Protein AF-A0AAD6UAL9-F1 (afdb_monomer_lite)

Sequence (108 aa):
RQPILRCTVSTRPAYRLAMDRYFRILRAREEIKRLNVEIPRVVTWIRDENRLLRRAERVLRQTEGKSHEEIEVDLGMAVQLALYRDRRGRFDDAHMRRFWVLAKSPGF

Structure (mmCIF, N/CA/C/O backbone):
data_AF-A0AAD6UAL9-F1
#
_entry.id   AF-A0AAD6UAL9-F1
#
loop_
_atom_site.group_PDB
_atom_site.id
_atom_site.type_symbol
_atom_site.label_atom_id
_atom_site.label_alt_id
_atom_site.label_comp_id
_atom_site.label_asym_id
_atom_site.label_entity_id
_atom_site.label_seq_id
_atom_site.pdbx_PDB_ins_code
_atom_site.Cartn_x
_atom_site.Cartn_y
_atom_site.Cartn_z
_atom_site.occupancy
_atom_site.B_iso_or_equiv
_atom_site.auth_seq_id
_atom_site.auth_comp_id
_atom_site.auth_asym_id
_atom_site.auth_atom_id
_atom_site.pdbx_PDB_model_num
ATOM 1 N N . ARG A 1 1 ? 27.607 33.737 -51.102 1.00 40.12 1 ARG A N 1
ATOM 2 C CA . ARG A 1 1 ? 26.402 33.043 -50.579 1.00 40.12 1 ARG A CA 1
ATOM 3 C C . ARG A 1 1 ? 26.758 31.575 -50.355 1.00 40.12 1 ARG A C 1
ATOM 5 O O . ARG A 1 1 ? 26.847 30.854 -51.334 1.00 40.12 1 ARG A O 1
ATOM 12 N N . GLN A 1 2 ? 27.005 31.140 -49.119 1.00 39.94 2 GLN A N 1
ATOM 13 C CA . GLN A 1 2 ? 27.050 29.709 -48.789 1.00 39.94 2 GLN A CA 1
ATOM 14 C C . GLN A 1 2 ? 25.754 29.362 -48.048 1.00 39.94 2 GLN A C 1
ATOM 16 O O . GLN A 1 2 ? 25.422 30.074 -47.096 1.00 39.94 2 GLN A O 1
ATOM 21 N N . PRO A 1 3 ? 24.977 28.352 -48.475 1.00 51.53 3 PRO A N 1
ATOM 22 C CA . PRO A 1 3 ? 23.788 27.968 -47.740 1.00 51.53 3 PRO A CA 1
ATOM 23 C C . PRO A 1 3 ? 24.217 27.214 -46.483 1.00 51.53 3 PRO A C 1
ATOM 25 O O . PRO A 1 3 ? 24.885 26.183 -46.537 1.00 51.53 3 PRO A O 1
ATOM 28 N N . ILE A 1 4 ? 23.819 27.755 -45.337 1.00 52.81 4 ILE A N 1
ATOM 29 C CA . ILE A 1 4 ? 23.968 27.135 -44.028 1.00 52.81 4 ILE A CA 1
ATOM 30 C C . ILE A 1 4 ? 23.014 25.934 -43.998 1.00 52.81 4 ILE A C 1
ATOM 32 O O . ILE A 1 4 ? 21.876 26.040 -43.550 1.00 52.81 4 ILE A O 1
ATOM 36 N N . LEU A 1 5 ? 23.450 24.772 -44.485 1.00 53.31 5 LEU A N 1
ATOM 37 C CA . LEU A 1 5 ? 22.736 23.511 -44.279 1.00 53.31 5 LEU A CA 1
ATOM 38 C C . LEU A 1 5 ? 22.997 23.012 -42.853 1.00 53.31 5 LEU A C 1
ATOM 40 O O . LEU A 1 5 ? 23.604 21.971 -42.626 1.00 53.31 5 LEU A O 1
ATOM 44 N N . ARG A 1 6 ? 22.481 23.744 -41.861 1.00 52.94 6 ARG A N 1
ATOM 45 C CA . ARG A 1 6 ? 22.197 23.172 -40.541 1.00 52.94 6 ARG A CA 1
ATOM 46 C C . ARG A 1 6 ? 20.846 22.472 -40.610 1.00 52.94 6 ARG A C 1
ATOM 48 O O . ARG A 1 6 ? 19.861 22.899 -40.020 1.00 52.94 6 ARG A O 1
ATOM 55 N N . CYS A 1 7 ? 20.814 21.359 -41.334 1.00 52.88 7 CYS A N 1
ATOM 56 C CA . CYS A 1 7 ? 19.823 20.325 -41.082 1.00 52.88 7 CYS A CA 1
ATOM 57 C C . CYS A 1 7 ? 20.203 19.734 -39.719 1.00 52.88 7 CYS A C 1
ATOM 59 O O . CYS A 1 7 ? 21.068 18.865 -39.622 1.00 52.88 7 CYS A O 1
ATOM 61 N N . THR A 1 8 ? 19.652 20.298 -38.639 1.00 55.97 8 THR A N 1
ATOM 62 C CA . THR A 1 8 ? 19.805 19.707 -37.309 1.00 55.97 8 THR A CA 1
ATOM 63 C C . THR A 1 8 ? 19.305 18.271 -37.413 1.00 55.97 8 THR A C 1
ATOM 65 O O . THR A 1 8 ? 18.281 18.014 -38.051 1.00 55.97 8 THR A O 1
ATOM 68 N N . VAL A 1 9 ? 20.040 17.325 -36.829 1.00 57.16 9 VAL A N 1
ATOM 69 C CA . VAL A 1 9 ? 19.784 15.869 -36.895 1.00 57.16 9 VAL A CA 1
ATOM 70 C C . VAL A 1 9 ? 18.321 15.514 -36.552 1.00 57.16 9 VAL A C 1
ATOM 72 O O . VAL A 1 9 ? 17.787 14.505 -37.000 1.00 57.16 9 VAL A O 1
ATOM 75 N N . SER A 1 10 ? 17.640 16.416 -35.839 1.00 56.75 10 SER A N 1
ATOM 76 C CA . SER A 1 10 ? 16.213 16.402 -35.520 1.00 56.75 10 SER A CA 1
ATOM 77 C C . SER A 1 10 ? 15.264 16.521 -36.726 1.00 56.75 10 SER A C 1
ATOM 79 O O . SER A 1 10 ? 14.130 16.083 -36.639 1.00 56.75 10 SER A O 1
ATOM 81 N N . THR A 1 11 ? 15.644 17.064 -37.883 1.00 67.81 11 THR A N 1
ATOM 82 C CA . THR A 1 11 ? 14.664 17.330 -38.963 1.00 67.81 11 THR A CA 1
ATOM 83 C C . THR A 1 11 ? 14.287 16.102 -39.799 1.00 67.81 11 THR A C 1
ATOM 85 O O . THR A 1 11 ? 13.166 16.057 -40.307 1.00 67.81 11 THR A O 1
ATOM 88 N N . ARG A 1 12 ? 15.130 15.061 -39.868 1.00 81.31 12 ARG A N 1
ATOM 89 C CA . ARG A 1 12 ? 14.841 13.835 -40.633 1.00 81.31 12 ARG A CA 1
ATOM 90 C C . ARG A 1 12 ? 14.026 12.820 -39.806 1.00 81.31 12 ARG A C 1
ATOM 92 O O . ARG A 1 12 ? 14.458 12.446 -38.715 1.00 81.31 12 ARG A O 1
ATOM 99 N N . PRO A 1 13 ? 12.896 12.302 -40.323 1.00 83.12 13 PRO A N 1
ATOM 100 C CA . PRO A 1 13 ? 11.976 11.455 -39.556 1.00 83.12 13 PRO A CA 1
ATOM 101 C C . PRO A 1 13 ? 12.604 10.132 -39.092 1.00 83.12 13 PRO A C 1
ATOM 103 O O . PRO A 1 13 ? 12.382 9.713 -37.959 1.00 83.12 13 PRO A O 1
ATOM 106 N N . ALA A 1 14 ? 13.458 9.515 -39.915 1.00 84.56 14 ALA A N 1
ATOM 107 C CA . ALA A 1 14 ? 14.166 8.286 -39.550 1.00 84.56 14 ALA A CA 1
ATOM 108 C C . ALA A 1 14 ? 15.105 8.475 -38.342 1.00 84.56 14 ALA A C 1
ATOM 110 O O . ALA A 1 14 ? 15.186 7.607 -37.474 1.00 84.56 14 ALA A O 1
ATOM 111 N N . TYR A 1 15 ? 15.772 9.629 -38.250 1.00 83.25 15 TYR A N 1
ATOM 112 C CA . TYR A 1 15 ? 16.674 9.938 -37.139 1.00 83.25 15 TYR A CA 1
ATOM 113 C C . TYR A 1 15 ? 15.903 10.266 -35.857 1.00 83.25 15 TYR A C 1
ATOM 115 O O . TYR A 1 15 ? 16.321 9.825 -34.790 1.00 83.25 15 TYR A O 1
ATOM 123 N N . ARG A 1 16 ? 14.749 10.952 -35.946 1.00 84.69 16 ARG A N 1
ATOM 124 C CA . ARG A 1 16 ? 13.851 11.133 -34.787 1.00 84.69 16 ARG A CA 1
ATOM 125 C C . ARG A 1 16 ? 13.392 9.791 -34.234 1.00 84.69 16 ARG A C 1
ATOM 127 O O . ARG A 1 16 ? 13.560 9.543 -33.051 1.00 84.69 16 ARG A O 1
ATOM 134 N N . LEU A 1 17 ? 12.919 8.893 -35.100 1.00 88.75 17 LEU A N 1
ATOM 135 C CA . LEU A 1 17 ? 12.466 7.567 -34.682 1.00 88.75 17 LEU A CA 1
ATOM 136 C C . LEU A 1 17 ? 13.587 6.756 -34.011 1.00 88.75 17 LEU A C 1
ATOM 138 O O . LEU A 1 17 ? 13.345 6.066 -33.021 1.00 88.75 17 LEU A O 1
ATOM 142 N N . ALA A 1 18 ? 14.814 6.838 -34.533 1.00 89.12 18 ALA A N 1
ATOM 143 C CA . ALA A 1 18 ? 15.975 6.192 -33.928 1.00 89.12 18 ALA A CA 1
ATOM 144 C C . ALA A 1 18 ? 16.323 6.796 -32.555 1.00 89.12 18 ALA A C 1
ATOM 146 O O . ALA A 1 18 ? 16.541 6.046 -31.603 1.00 89.12 18 ALA A O 1
ATOM 147 N N . MET A 1 19 ? 16.315 8.129 -32.429 1.00 91.19 19 MET A N 1
ATOM 148 C CA . MET A 1 19 ? 16.534 8.808 -31.147 1.00 91.19 19 MET A CA 1
ATOM 149 C C . MET A 1 19 ? 15.440 8.475 -30.131 1.00 91.19 19 MET A C 1
ATOM 151 O O . MET A 1 19 ? 15.757 8.128 -28.998 1.00 91.19 19 MET A O 1
ATOM 155 N N . ASP A 1 20 ? 14.170 8.487 -30.530 1.00 91.44 20 ASP A N 1
ATOM 156 C CA . ASP A 1 20 ? 13.050 8.145 -29.653 1.00 91.44 20 ASP A CA 1
ATOM 157 C C . ASP A 1 20 ? 13.180 6.717 -29.122 1.00 91.44 20 ASP A C 1
ATOM 159 O O . ASP A 1 20 ? 12.990 6.469 -27.931 1.00 91.44 20 ASP A O 1
ATOM 163 N N . ARG A 1 21 ? 13.552 5.761 -29.984 1.00 93.00 21 ARG A N 1
ATOM 164 C CA . ARG A 1 21 ? 13.826 4.378 -29.567 1.00 93.00 21 ARG A CA 1
ATOM 165 C C . ARG A 1 21 ? 14.985 4.310 -28.577 1.00 93.00 21 ARG A C 1
ATOM 167 O O . ARG A 1 21 ? 14.858 3.647 -27.551 1.00 93.00 21 ARG A O 1
ATOM 174 N N . TYR A 1 22 ? 16.082 5.010 -28.857 1.00 93.12 22 TYR A N 1
ATOM 175 C CA . TYR A 1 22 ? 17.244 5.062 -27.973 1.00 93.12 22 TYR A CA 1
ATOM 176 C C . TYR A 1 22 ? 16.880 5.614 -26.586 1.00 93.12 22 TYR A C 1
ATOM 178 O O . TYR A 1 22 ? 17.133 4.959 -25.573 1.00 93.12 22 TYR A O 1
ATOM 186 N N . PHE A 1 23 ? 16.198 6.760 -26.525 1.00 92.50 23 PHE A N 1
ATOM 187 C CA . PHE A 1 23 ? 15.780 7.362 -25.260 1.00 92.50 23 PHE A CA 1
ATOM 188 C C . PHE A 1 23 ? 14.732 6.529 -24.523 1.00 92.50 23 PHE A C 1
ATOM 190 O O . PHE A 1 23 ? 14.773 6.466 -23.297 1.00 92.50 23 PHE A O 1
ATOM 197 N N . ARG A 1 24 ? 13.837 5.828 -25.230 1.00 94.75 24 ARG A N 1
ATOM 198 C CA . ARG A 1 24 ? 12.909 4.870 -24.605 1.00 94.75 24 ARG A CA 1
ATOM 199 C C . ARG A 1 24 ? 13.650 3.737 -23.903 1.00 94.75 24 ARG A C 1
ATOM 201 O O . ARG A 1 24 ? 13.285 3.395 -22.784 1.00 94.75 24 ARG A O 1
ATOM 208 N N . ILE A 1 25 ? 14.698 3.184 -24.516 1.00 93.88 25 ILE A N 1
ATOM 209 C CA . ILE A 1 25 ? 15.516 2.129 -23.897 1.00 93.88 25 ILE A CA 1
ATOM 210 C C . ILE A 1 25 ? 16.261 2.667 -22.671 1.00 93.88 25 ILE A C 1
ATOM 212 O O . ILE A 1 25 ? 16.280 2.007 -21.632 1.00 93.88 25 ILE A O 1
ATOM 216 N N . LEU A 1 26 ? 16.849 3.865 -22.767 1.00 95.50 26 LEU A N 1
ATOM 217 C CA . LEU A 1 26 ? 17.508 4.506 -21.625 1.00 95.50 26 LEU A CA 1
ATOM 218 C C . LEU A 1 26 ? 16.532 4.720 -20.464 1.00 95.50 26 LEU A C 1
ATOM 220 O O . LEU A 1 26 ? 16.799 4.277 -19.348 1.00 95.50 26 LEU A O 1
ATOM 224 N N . ARG A 1 27 ? 15.363 5.301 -20.747 1.00 95.56 27 ARG A N 1
ATOM 225 C CA . ARG A 1 27 ? 14.317 5.546 -19.748 1.00 95.56 27 ARG A CA 1
ATOM 226 C C . ARG A 1 27 ? 13.784 4.258 -19.141 1.00 95.56 27 ARG A C 1
ATOM 228 O O . ARG A 1 27 ? 13.566 4.217 -17.940 1.00 95.56 27 ARG A O 1
ATOM 235 N N . ALA A 1 28 ? 13.623 3.195 -19.928 1.00 92.56 28 ALA A N 1
ATOM 236 C CA . ALA A 1 28 ? 13.207 1.897 -19.402 1.00 92.56 28 ALA A CA 1
ATOM 237 C C . ALA A 1 28 ? 14.211 1.351 -18.373 1.00 92.56 28 ALA A C 1
ATOM 239 O O . ALA A 1 28 ? 13.809 0.848 -17.328 1.00 92.56 28 ALA A O 1
ATOM 240 N N . ARG A 1 29 ? 15.520 1.494 -18.623 1.00 93.25 29 ARG A N 1
ATOM 241 C CA . ARG A 1 29 ? 16.568 1.063 -17.679 1.00 93.25 29 ARG A CA 1
ATOM 242 C C . ARG A 1 29 ? 16.572 1.885 -16.391 1.00 93.25 29 ARG A C 1
ATOM 244 O O . ARG A 1 29 ? 16.787 1.326 -15.318 1.00 93.25 29 ARG A O 1
ATOM 251 N N . GLU A 1 30 ? 16.364 3.194 -16.492 1.00 95.31 30 GLU A N 1
ATOM 252 C CA . GLU A 1 30 ? 16.228 4.080 -15.328 1.00 95.31 30 GLU A CA 1
ATOM 253 C C . GLU A 1 30 ? 14.984 3.732 -14.508 1.00 95.31 30 GLU A C 1
ATOM 255 O O . GLU A 1 30 ? 15.063 3.599 -13.287 1.00 95.31 30 GLU A O 1
ATOM 260 N N . GLU A 1 31 ? 13.855 3.520 -15.183 1.00 94.19 31 GLU A N 1
ATOM 261 C CA . GLU A 1 31 ? 12.590 3.222 -14.524 1.00 94.19 31 GLU A CA 1
ATOM 262 C C . GLU A 1 31 ? 12.628 1.862 -13.820 1.00 94.19 31 GLU A C 1
ATOM 264 O O . GLU A 1 31 ? 12.140 1.765 -12.702 1.00 94.19 31 GLU A O 1
ATOM 269 N N . ILE A 1 32 ? 13.292 0.842 -14.381 1.00 92.19 32 ILE A N 1
ATOM 270 C CA . ILE A 1 32 ? 13.524 -0.436 -13.680 1.00 92.19 32 ILE A CA 1
ATOM 271 C C . ILE A 1 32 ? 14.262 -0.203 -12.354 1.00 92.19 32 ILE A C 1
ATOM 273 O O . ILE A 1 32 ? 13.813 -0.657 -11.303 1.00 92.19 32 ILE A O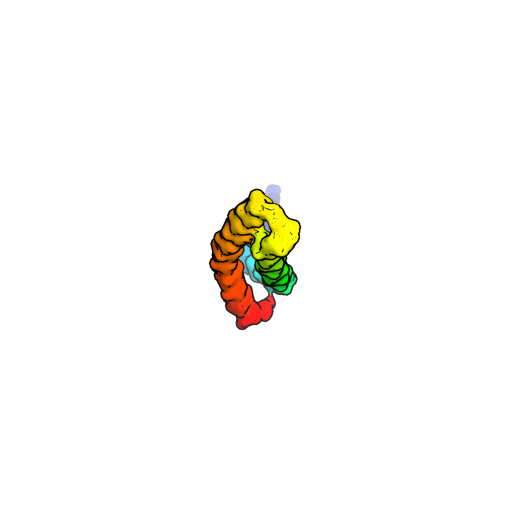 1
ATOM 277 N N . LYS A 1 33 ? 15.365 0.559 -12.371 1.00 93.31 33 LYS A N 1
ATOM 278 C CA . LYS A 1 33 ? 16.131 0.861 -11.148 1.00 93.31 33 LYS A CA 1
ATOM 279 C C . LYS A 1 33 ? 15.279 1.586 -10.108 1.00 93.31 33 LYS A C 1
ATOM 281 O O . LYS A 1 33 ? 15.361 1.271 -8.925 1.00 93.31 33 LYS A O 1
ATOM 286 N N . ARG A 1 34 ? 14.466 2.549 -10.547 1.00 95.31 34 ARG A N 1
ATOM 287 C CA . ARG A 1 34 ? 13.555 3.294 -9.674 1.00 95.31 34 ARG A CA 1
ATOM 288 C C . ARG A 1 34 ? 12.475 2.385 -9.090 1.00 95.31 34 ARG A C 1
ATOM 290 O O . ARG A 1 34 ? 12.248 2.404 -7.883 1.00 95.31 34 ARG A O 1
ATOM 297 N N . LEU A 1 35 ? 11.830 1.576 -9.924 1.00 93.12 35 LEU A N 1
ATOM 298 C CA . LEU A 1 35 ? 10.758 0.682 -9.500 1.00 93.12 35 LEU A CA 1
ATOM 299 C C . LEU A 1 35 ? 11.256 -0.401 -8.535 1.00 93.12 35 LEU A C 1
ATOM 301 O O . LEU A 1 35 ? 10.521 -0.748 -7.617 1.00 93.12 35 LEU A O 1
ATOM 305 N N . ASN A 1 36 ? 12.510 -0.849 -8.644 1.00 92.38 36 ASN A N 1
ATOM 306 C CA . ASN A 1 36 ? 13.115 -1.762 -7.664 1.00 92.38 36 ASN A CA 1
ATOM 307 C C . ASN A 1 36 ? 13.203 -1.166 -6.248 1.00 92.38 36 ASN A C 1
ATOM 309 O O . ASN A 1 36 ? 13.268 -1.912 -5.275 1.00 92.38 36 ASN A O 1
ATOM 313 N N . VAL A 1 37 ? 13.162 0.162 -6.108 1.00 94.00 37 VAL A N 1
ATOM 314 C CA . VAL A 1 37 ? 13.085 0.847 -4.808 1.00 94.00 37 VAL A CA 1
ATOM 315 C C . VAL A 1 37 ? 11.636 1.136 -4.418 1.00 94.00 37 VAL A C 1
ATOM 317 O O . VAL A 1 37 ? 11.243 0.932 -3.269 1.00 94.00 37 VAL A O 1
ATOM 320 N N . GLU A 1 38 ? 10.825 1.601 -5.367 1.00 95.06 38 GLU A N 1
ATOM 321 C CA . GLU A 1 38 ? 9.449 2.023 -5.097 1.00 95.06 38 GLU A CA 1
ATOM 322 C C . GLU A 1 38 ? 8.498 0.849 -4.833 1.00 95.06 38 GLU A C 1
ATOM 324 O O . GLU A 1 38 ? 7.657 0.939 -3.941 1.00 95.06 38 GLU A O 1
ATOM 329 N N . ILE A 1 39 ? 8.643 -0.281 -5.532 1.00 93.56 39 ILE A N 1
ATOM 330 C CA . ILE A 1 39 ? 7.783 -1.456 -5.322 1.00 93.56 39 ILE A CA 1
ATOM 331 C C . ILE A 1 39 ? 7.890 -1.962 -3.871 1.00 93.56 39 ILE A C 1
ATOM 333 O O . ILE A 1 39 ? 6.848 -2.069 -3.218 1.00 93.56 39 ILE A O 1
ATOM 337 N N . PRO A 1 40 ? 9.090 -2.208 -3.301 1.00 94.25 40 PRO A N 1
ATOM 338 C CA . PRO A 1 40 ? 9.212 -2.568 -1.890 1.00 94.25 40 PRO A CA 1
ATOM 339 C C . PRO A 1 40 ? 8.615 -1.529 -0.937 1.00 94.25 40 PRO A C 1
ATOM 341 O O . PRO A 1 40 ? 7.976 -1.909 0.041 1.00 94.25 40 PRO A O 1
ATOM 344 N N . ARG A 1 41 ? 8.777 -0.227 -1.218 1.00 95.94 41 ARG A N 1
ATOM 345 C CA . ARG A 1 41 ? 8.186 0.844 -0.395 1.00 95.94 41 ARG A CA 1
ATOM 346 C C . ARG A 1 41 ? 6.667 0.758 -0.369 1.00 95.94 41 ARG A C 1
ATOM 348 O O . ARG A 1 41 ? 6.079 0.772 0.710 1.00 95.94 41 ARG A O 1
ATOM 355 N N . VAL A 1 42 ? 6.041 0.616 -1.536 1.00 95.25 42 VAL A N 1
ATOM 356 C CA . VAL A 1 42 ? 4.583 0.482 -1.641 1.00 95.25 42 VAL A CA 1
ATOM 357 C C . VAL A 1 42 ? 4.107 -0.800 -0.958 1.00 95.25 42 VAL A C 1
ATOM 359 O O . VAL A 1 42 ? 3.125 -0.764 -0.223 1.00 95.25 42 VAL A O 1
ATOM 362 N N . VAL A 1 43 ? 4.814 -1.921 -1.129 1.00 95.50 43 VAL A N 1
ATOM 363 C CA . VAL A 1 43 ? 4.484 -3.188 -0.453 1.00 95.50 43 VAL A CA 1
ATOM 364 C C . VAL A 1 43 ? 4.539 -3.041 1.069 1.00 95.50 43 VAL A C 1
ATOM 366 O O . VAL A 1 43 ? 3.627 -3.498 1.761 1.00 95.50 43 VAL A O 1
ATOM 369 N N . THR A 1 44 ? 5.581 -2.400 1.600 1.00 96.81 44 THR A N 1
ATOM 370 C CA . THR A 1 44 ? 5.711 -2.125 3.037 1.00 96.81 44 THR A CA 1
ATOM 371 C C . THR A 1 44 ? 4.572 -1.238 3.521 1.00 96.81 44 THR A C 1
ATOM 373 O O . THR A 1 44 ? 3.880 -1.606 4.466 1.00 96.81 44 THR A O 1
ATOM 376 N N . TRP A 1 45 ? 4.288 -0.146 2.811 1.00 96.31 45 TRP A N 1
ATOM 377 C CA . TRP A 1 45 ? 3.183 0.748 3.150 1.00 96.31 45 TRP A CA 1
ATOM 378 C C . T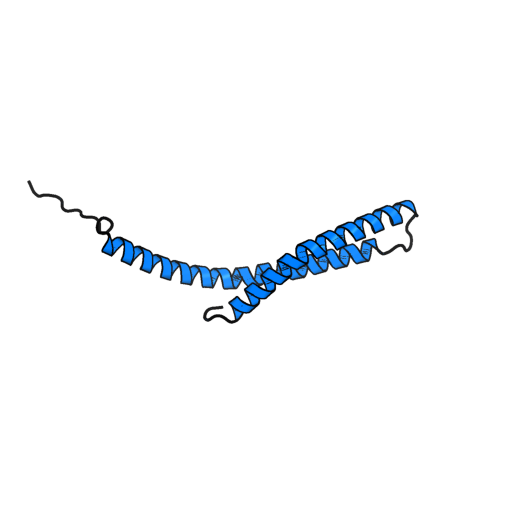RP A 1 45 ? 1.822 0.034 3.162 1.00 96.31 45 TRP A C 1
ATOM 380 O O . TRP A 1 45 ? 1.045 0.205 4.098 1.00 96.31 45 TRP A O 1
ATOM 390 N N . ILE A 1 46 ? 1.534 -0.824 2.175 1.00 96.25 46 ILE A N 1
ATOM 391 C CA . ILE A 1 46 ? 0.299 -1.627 2.140 1.00 96.25 46 ILE A CA 1
ATOM 392 C C . ILE A 1 46 ? 0.188 -2.511 3.391 1.00 96.25 46 ILE A C 1
ATOM 394 O O . ILE A 1 46 ? -0.877 -2.576 4.012 1.00 96.25 46 ILE A O 1
ATOM 398 N N . ARG A 1 47 ? 1.279 -3.195 3.764 1.00 95.62 47 ARG A N 1
ATOM 399 C CA . ARG A 1 47 ? 1.319 -4.091 4.930 1.00 95.62 47 ARG A CA 1
ATOM 400 C C . ARG A 1 47 ? 1.130 -3.331 6.237 1.00 95.62 47 ARG A C 1
ATOM 402 O O . ARG A 1 47 ? 0.333 -3.767 7.071 1.00 95.62 47 ARG A O 1
ATOM 409 N N . ASP A 1 48 ? 1.831 -2.216 6.397 1.00 97.38 48 ASP A N 1
ATOM 410 C CA . ASP A 1 48 ? 1.782 -1.397 7.606 1.00 97.38 48 ASP A CA 1
ATOM 411 C C . ASP A 1 48 ? 0.404 -0.767 7.791 1.00 97.38 48 ASP A C 1
ATOM 413 O O . ASP A 1 48 ? -0.170 -0.873 8.876 1.00 97.38 48 ASP A O 1
ATOM 417 N N . GLU A 1 49 ? -0.187 -0.227 6.725 1.00 96.19 49 GLU A N 1
ATOM 418 C CA . GLU A 1 49 ? -1.532 0.346 6.775 1.00 96.19 49 GLU A CA 1
ATOM 419 C C . GLU A 1 49 ? -2.581 -0.718 7.130 1.00 96.19 49 GLU A C 1
ATOM 421 O O . GLU A 1 49 ? -3.409 -0.524 8.018 1.00 96.19 49 GLU A O 1
ATOM 426 N N . ASN A 1 50 ? -2.527 -1.901 6.506 1.00 95.25 50 ASN A N 1
ATOM 427 C CA . ASN A 1 50 ? -3.457 -2.987 6.829 1.00 95.25 50 ASN A CA 1
ATOM 428 C C . ASN A 1 50 ? -3.303 -3.445 8.293 1.00 95.25 50 ASN A C 1
ATOM 430 O O . ASN A 1 50 ? -4.292 -3.732 8.975 1.00 95.25 50 ASN A O 1
ATOM 434 N N . ARG A 1 51 ? -2.068 -3.481 8.814 1.00 96.12 51 ARG A N 1
ATOM 435 C CA . ARG A 1 51 ? -1.798 -3.780 10.227 1.00 96.12 51 ARG A CA 1
ATOM 436 C C . ARG A 1 51 ? -2.356 -2.696 11.150 1.00 96.12 51 ARG A C 1
ATOM 438 O O . ARG A 1 51 ? -2.945 -3.043 12.175 1.00 96.12 51 ARG A O 1
ATOM 445 N N . LEU A 1 52 ? -2.191 -1.423 10.793 1.00 96.94 52 LEU A N 1
ATOM 446 C CA . LEU A 1 52 ? -2.718 -0.281 11.536 1.00 96.94 52 LEU A CA 1
ATOM 447 C C . LEU A 1 52 ? -4.245 -0.345 11.622 1.00 96.94 52 LEU A C 1
ATOM 449 O O . LEU A 1 52 ? -4.789 -0.336 12.724 1.00 96.94 52 LEU A O 1
ATOM 453 N N . LEU A 1 53 ? -4.925 -0.522 10.487 1.00 95.88 53 LEU A N 1
ATOM 454 C CA . LEU A 1 53 ? -6.386 -0.616 10.418 1.00 95.88 53 LEU A CA 1
ATOM 455 C C . LEU A 1 53 ? -6.925 -1.798 11.233 1.00 95.88 53 LEU A C 1
ATOM 457 O O . LEU A 1 53 ? -7.877 -1.646 11.994 1.00 95.88 53 LEU A O 1
ATOM 461 N N . ARG A 1 54 ? -6.288 -2.974 11.142 1.00 95.75 54 ARG A N 1
ATOM 462 C CA . ARG A 1 54 ? -6.658 -4.149 11.957 1.00 95.75 54 ARG A CA 1
ATOM 463 C C . ARG A 1 54 ? -6.464 -3.910 13.450 1.00 95.75 54 ARG A C 1
ATOM 465 O O . ARG A 1 54 ? -7.252 -4.402 14.255 1.00 95.75 54 ARG A O 1
ATOM 472 N N . ARG A 1 55 ? -5.399 -3.201 13.830 1.00 97.06 55 ARG A N 1
ATOM 473 C CA . ARG A 1 55 ? -5.146 -2.844 15.228 1.00 97.06 55 ARG A CA 1
ATOM 474 C C . ARG A 1 55 ? -6.204 -1.865 15.730 1.00 97.06 55 ARG A C 1
ATOM 476 O O . ARG A 1 55 ? -6.745 -2.106 16.802 1.00 97.06 55 ARG A O 1
ATOM 483 N N . ALA A 1 56 ? -6.505 -0.820 14.963 1.00 95.94 56 ALA A N 1
ATOM 484 C CA . ALA A 1 56 ? -7.524 0.166 15.304 1.00 95.94 56 ALA A CA 1
ATOM 485 C C . ALA A 1 56 ? -8.902 -0.490 15.468 1.00 95.94 56 ALA A C 1
ATOM 487 O O . ALA A 1 56 ? -9.538 -0.312 16.501 1.00 95.94 56 ALA A O 1
ATOM 488 N N . GLU A 1 57 ? -9.307 -1.350 14.526 1.00 95.75 57 GLU A N 1
ATOM 489 C CA . GLU A 1 57 ? -10.560 -2.109 14.633 1.00 95.75 57 GLU A CA 1
ATOM 490 C C . GLU A 1 57 ? -10.611 -2.947 15.921 1.00 95.75 57 GLU A C 1
ATOM 492 O O . GLU A 1 57 ? -11.625 -2.966 16.613 1.00 95.75 57 GLU A O 1
ATOM 497 N N . ARG A 1 58 ? -9.511 -3.624 16.279 1.00 95.06 58 ARG A N 1
ATOM 498 C CA . ARG A 1 58 ? -9.452 -4.435 17.503 1.00 95.06 58 ARG A CA 1
ATOM 499 C C . ARG A 1 58 ? -9.612 -3.592 18.765 1.00 95.06 58 ARG A C 1
ATOM 501 O O . ARG A 1 58 ? -10.307 -4.030 19.670 1.00 95.06 58 ARG A O 1
ATOM 508 N N . VAL A 1 59 ? -8.969 -2.427 18.823 1.00 95.31 59 VAL A N 1
ATOM 509 C CA . VAL A 1 59 ? -9.051 -1.512 19.973 1.00 95.31 59 VAL A CA 1
ATOM 510 C C . VAL A 1 59 ? -10.467 -0.959 20.126 1.00 95.31 59 VAL A C 1
ATOM 512 O O . VAL A 1 59 ? -10.996 -0.938 21.230 1.00 95.31 59 VAL A O 1
ATOM 515 N N . LEU A 1 60 ? -11.117 -0.579 19.025 1.00 95.12 60 LEU A N 1
ATOM 516 C CA . LEU A 1 60 ? -12.495 -0.081 19.067 1.00 95.12 60 LEU A CA 1
ATOM 517 C C . LEU A 1 60 ? -13.493 -1.163 19.497 1.00 95.12 60 LEU A C 1
ATOM 519 O O . LEU A 1 60 ? -14.445 -0.885 20.211 1.00 95.12 60 LEU A O 1
ATOM 523 N N . ARG A 1 61 ? -13.249 -2.428 19.140 1.00 93.56 61 ARG A N 1
ATOM 524 C CA . ARG A 1 61 ? -14.082 -3.552 19.599 1.00 93.56 61 ARG A CA 1
ATOM 525 C C . ARG A 1 61 ? -13.900 -3.901 21.081 1.00 93.56 61 ARG A C 1
ATOM 527 O O . ARG A 1 61 ? -14.644 -4.740 21.579 1.00 93.56 61 ARG A O 1
ATOM 534 N N . GLN A 1 62 ? -12.924 -3.319 21.781 1.00 93.81 62 GLN A N 1
ATOM 535 C CA . GLN A 1 62 ? -12.788 -3.513 23.224 1.00 93.81 62 GLN A CA 1
ATOM 536 C C . GLN A 1 62 ? -13.854 -2.700 23.954 1.00 93.81 62 GLN A C 1
ATOM 538 O O . GLN A 1 62 ? -13.914 -1.480 23.811 1.00 93.81 62 GLN A O 1
ATOM 543 N N . THR A 1 63 ? -14.666 -3.383 24.752 1.00 91.31 63 THR A N 1
ATOM 544 C CA . THR A 1 63 ? -15.773 -2.788 25.515 1.00 91.31 63 THR A CA 1
ATOM 545 C C . THR A 1 63 ? -15.485 -2.702 27.012 1.00 91.31 63 THR A C 1
ATOM 547 O O . THR A 1 63 ? -16.263 -2.114 27.756 1.00 91.31 63 THR A O 1
ATOM 550 N N . GLU A 1 64 ? -14.389 -3.306 27.476 1.00 90.44 64 GLU A N 1
ATOM 551 C CA . GLU A 1 64 ? -14.020 -3.327 28.891 1.00 90.44 64 GLU A CA 1
ATOM 552 C C . GLU A 1 64 ? -13.778 -1.906 29.416 1.00 90.44 64 GLU A C 1
ATOM 554 O O . GLU A 1 64 ? -13.006 -1.142 28.837 1.00 90.44 64 GLU A O 1
ATOM 559 N N . GLY A 1 65 ? -14.444 -1.558 30.520 1.00 89.75 65 GLY A N 1
ATOM 560 C CA . GLY A 1 65 ? -14.278 -0.268 31.195 1.00 89.75 65 GLY A CA 1
ATOM 561 C C . GLY A 1 65 ? -14.931 0.937 30.507 1.00 89.75 65 GLY A C 1
ATOM 562 O O . GLY A 1 65 ? -14.706 2.053 30.964 1.00 89.75 65 GLY A O 1
ATOM 563 N N . LYS A 1 66 ? -15.728 0.737 29.448 1.00 93.06 66 LYS A N 1
ATOM 564 C CA . LYS A 1 66 ? -16.408 1.816 28.712 1.00 93.06 66 LYS A CA 1
ATOM 565 C C . LYS A 1 66 ? -17.878 1.949 29.098 1.00 93.06 66 LYS A C 1
ATOM 567 O O . LYS A 1 66 ? -18.535 0.970 29.458 1.00 93.06 66 LYS A O 1
ATOM 572 N N . SER A 1 67 ? -18.397 3.167 28.994 1.00 95.06 67 SER A N 1
ATOM 573 C CA . SER A 1 67 ? -19.826 3.456 29.119 1.00 95.06 67 SER A CA 1
ATOM 574 C C . SER A 1 67 ? -20.613 2.948 27.905 1.00 95.06 67 SER A C 1
ATOM 576 O O . SER A 1 67 ? -20.051 2.622 26.859 1.00 95.06 67 SER A O 1
ATOM 578 N N . HIS A 1 68 ? -21.940 2.876 28.032 1.00 93.19 68 HIS A N 1
ATOM 579 C CA . HIS A 1 68 ? -22.801 2.399 26.948 1.00 93.19 68 HIS A CA 1
ATOM 580 C C . HIS A 1 68 ? -22.705 3.266 25.681 1.00 93.19 68 HIS A C 1
ATOM 582 O O . HIS A 1 68 ? -22.594 2.726 24.583 1.00 93.19 68 HIS A O 1
ATOM 588 N N . GLU A 1 69 ? -22.688 4.591 25.844 1.00 93.81 69 GLU A N 1
ATOM 589 C CA . GLU A 1 69 ? -22.590 5.553 24.739 1.00 93.81 69 GLU A CA 1
ATOM 590 C C . GLU A 1 69 ? -21.251 5.423 23.994 1.00 93.81 69 GLU A C 1
ATOM 592 O O . GLU A 1 69 ? -21.218 5.360 22.766 1.00 93.81 69 GLU A O 1
ATOM 597 N N . GLU A 1 70 ? -20.143 5.278 24.728 1.00 92.88 70 GLU A N 1
ATOM 598 C CA . GLU A 1 70 ? -18.819 5.053 24.134 1.00 92.88 70 GLU A CA 1
ATOM 599 C C . GLU A 1 70 ? -18.755 3.736 23.350 1.00 92.88 70 GLU A C 1
ATOM 601 O O . GLU A 1 70 ? -18.177 3.690 22.264 1.00 92.88 70 GLU A O 1
ATOM 606 N N . ILE A 1 71 ? -19.371 2.665 23.868 1.00 93.62 71 ILE A N 1
ATOM 607 C CA . ILE A 1 71 ? -19.421 1.365 23.185 1.00 93.62 71 ILE A CA 1
ATOM 608 C C . ILE A 1 71 ? -20.176 1.473 21.856 1.00 93.62 71 ILE A C 1
ATOM 610 O O . ILE A 1 71 ? -19.735 0.894 20.861 1.00 93.62 71 ILE A O 1
ATOM 614 N N . GLU A 1 72 ? -21.298 2.196 21.823 1.00 94.38 72 GLU A N 1
ATOM 615 C CA . GLU A 1 72 ? -22.084 2.381 20.601 1.00 94.38 72 GLU A CA 1
ATOM 616 C C . GLU A 1 72 ? -21.268 3.104 19.520 1.00 94.38 72 GLU A C 1
ATOM 618 O O . GLU A 1 72 ? -21.163 2.621 18.385 1.00 94.38 72 GLU A O 1
ATOM 623 N N . VAL A 1 73 ? -20.624 4.217 19.889 1.00 94.88 73 VAL A N 1
ATOM 624 C CA . VAL A 1 73 ? -19.785 5.005 18.976 1.00 94.88 73 VAL A CA 1
ATOM 625 C C . VAL A 1 73 ? -18.601 4.184 18.464 1.00 94.88 73 VAL A C 1
ATOM 627 O O . VAL A 1 73 ? -18.355 4.133 17.252 1.00 94.88 73 VAL A O 1
ATOM 630 N N . ASP A 1 74 ? -17.888 3.496 19.355 1.00 94.0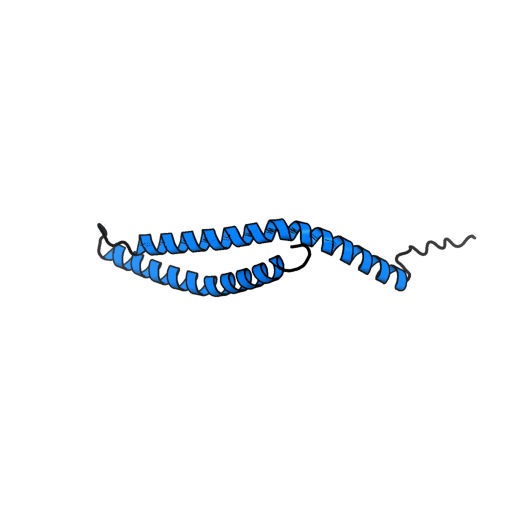0 74 ASP A N 1
ATOM 631 C CA . ASP A 1 74 ? -16.710 2.710 18.992 1.00 94.00 74 ASP A CA 1
ATOM 632 C C . ASP A 1 74 ? -17.060 1.520 18.099 1.00 94.00 74 ASP A C 1
ATOM 634 O O . ASP A 1 74 ? -16.350 1.241 17.126 1.00 94.00 74 ASP A O 1
ATOM 638 N N . LEU A 1 75 ? -18.175 0.838 18.369 1.00 94.44 75 LEU A N 1
ATOM 639 C CA . LEU A 1 75 ? -18.636 -0.258 17.525 1.00 94.44 75 LEU A CA 1
ATOM 640 C C . LEU A 1 75 ? -19.031 0.250 16.133 1.00 94.44 75 LEU A C 1
ATOM 642 O O . L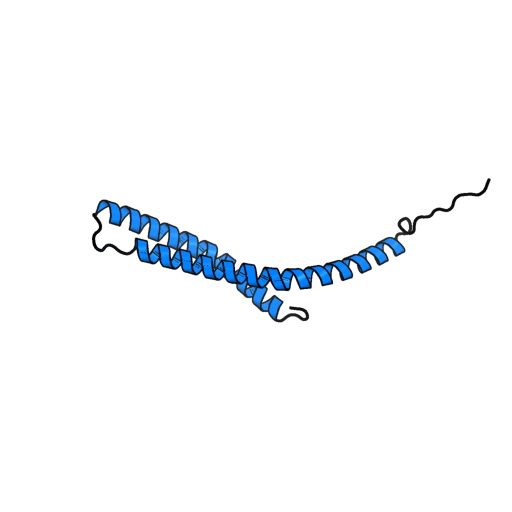EU A 1 75 ? -18.659 -0.367 15.129 1.00 94.44 75 LEU A O 1
ATOM 646 N N . GLY A 1 76 ? -19.712 1.397 16.058 1.00 95.12 76 GLY A N 1
ATOM 647 C CA . GLY A 1 76 ? -20.026 2.071 14.799 1.00 95.12 76 GLY A CA 1
ATOM 648 C C . GLY A 1 76 ? -18.766 2.402 13.994 1.00 95.12 76 GLY A C 1
ATOM 649 O O . GLY A 1 76 ? -18.669 2.058 12.811 1.00 95.12 76 GLY A O 1
ATOM 650 N N . MET A 1 77 ? -17.752 2.984 14.641 1.00 95.81 77 MET A N 1
ATOM 651 C CA . MET A 1 77 ? -16.462 3.262 14.005 1.00 95.81 77 MET A CA 1
ATOM 652 C C . MET A 1 77 ? -15.721 1.987 13.584 1.00 95.81 77 MET A C 1
ATOM 654 O O . MET A 1 77 ? -15.146 1.947 12.493 1.00 95.81 77 MET A O 1
ATOM 658 N N . ALA A 1 78 ? -15.761 0.921 14.386 1.00 96.19 78 ALA A N 1
ATOM 659 C CA . ALA A 1 78 ? -15.144 -0.357 14.040 1.00 96.19 78 ALA A CA 1
ATOM 660 C C . ALA A 1 78 ? -15.762 -0.958 12.768 1.00 96.19 78 ALA A C 1
ATOM 662 O O . ALA A 1 78 ? -15.039 -1.476 11.912 1.00 96.19 78 ALA A O 1
ATOM 663 N N . VAL A 1 79 ? -17.086 -0.846 12.604 1.00 96.06 79 VAL A N 1
ATOM 664 C CA . VAL A 1 79 ? -17.786 -1.265 11.380 1.00 96.06 79 VAL A CA 1
ATOM 665 C C . VAL A 1 79 ? -17.344 -0.423 10.180 1.00 96.06 79 VAL A C 1
ATOM 667 O O . VAL A 1 79 ? -17.023 -0.987 9.132 1.00 96.06 79 VAL A O 1
ATOM 670 N N . GLN A 1 80 ? -17.252 0.903 10.322 1.00 96.50 80 GLN A N 1
ATOM 671 C CA . GLN A 1 80 ? -16.778 1.779 9.241 1.00 96.50 80 GLN A CA 1
ATOM 672 C C . GLN A 1 80 ? -15.334 1.458 8.829 1.00 96.50 80 GLN A C 1
ATOM 674 O O . GLN A 1 80 ? -15.044 1.341 7.635 1.00 96.50 80 GLN A O 1
ATOM 679 N N . LEU A 1 81 ? -14.436 1.231 9.794 1.00 96.56 81 LEU A N 1
ATOM 680 C CA . LEU A 1 81 ? -13.063 0.803 9.516 1.00 96.56 81 LEU A CA 1
ATOM 681 C C . LEU A 1 81 ? -13.013 -0.554 8.813 1.00 96.56 81 LEU A C 1
ATOM 683 O O . LEU A 1 81 ? -12.215 -0.729 7.891 1.00 96.56 81 LEU A O 1
ATOM 687 N N . ALA A 1 82 ? -13.862 -1.507 9.204 1.00 95.81 82 ALA A N 1
ATOM 688 C CA . ALA A 1 82 ? -13.929 -2.811 8.554 1.00 95.81 82 ALA A CA 1
ATOM 689 C C . ALA A 1 82 ? -14.358 -2.689 7.081 1.00 95.81 82 ALA A C 1
ATOM 691 O O . ALA A 1 82 ? -13.727 -3.293 6.210 1.00 95.81 82 ALA A O 1
ATOM 692 N N . LEU A 1 83 ? -15.371 -1.865 6.791 1.00 96.69 83 LEU A N 1
ATOM 693 C CA . LEU A 1 83 ? -15.830 -1.585 5.426 1.00 96.69 83 LEU A CA 1
ATOM 694 C C . LEU A 1 83 ? -14.758 -0.874 4.591 1.00 96.69 83 LEU A C 1
ATOM 696 O O . LEU A 1 83 ? -14.515 -1.245 3.439 1.00 96.69 83 LEU A O 1
ATOM 700 N N . TYR A 1 84 ? -14.093 0.127 5.172 1.00 96.19 84 TYR A N 1
ATOM 701 C CA . TYR A 1 84 ? -12.985 0.827 4.527 1.00 96.19 84 TYR A CA 1
ATOM 702 C C . TYR A 1 84 ? -11.835 -0.133 4.196 1.00 96.19 84 TYR A C 1
ATOM 704 O O . TYR A 1 84 ? -11.365 -0.167 3.054 1.00 96.19 84 TYR A O 1
ATOM 712 N N . ARG A 1 85 ? -11.430 -0.966 5.164 1.00 95.69 85 ARG A N 1
ATOM 713 C CA . ARG A 1 85 ? -10.379 -1.972 4.985 1.00 95.69 85 ARG A CA 1
ATOM 714 C C . ARG A 1 85 ? -10.736 -2.965 3.886 1.00 95.69 85 ARG A C 1
ATOM 716 O O . ARG A 1 85 ? -9.868 -3.274 3.080 1.00 95.69 85 ARG A O 1
ATOM 723 N N . ASP A 1 86 ? -11.973 -3.461 3.835 1.00 95.31 86 ASP A N 1
ATOM 724 C CA . ASP A 1 86 ? -12.400 -4.403 2.791 1.00 95.31 86 ASP A CA 1
ATOM 725 C C . ASP A 1 86 ? -12.324 -3.771 1.397 1.00 95.31 86 ASP A C 1
ATOM 727 O O . ASP A 1 86 ? -11.722 -4.331 0.479 1.00 95.31 86 ASP A O 1
ATOM 731 N N . ARG A 1 87 ? -12.856 -2.551 1.247 1.00 95.50 87 ARG A N 1
ATOM 732 C CA . ARG A 1 87 ? -12.799 -1.818 -0.022 1.00 95.50 87 ARG A CA 1
ATOM 733 C C . ARG A 1 87 ? -11.357 -1.605 -0.477 1.00 95.50 87 ARG A C 1
ATOM 735 O O . ARG A 1 87 ? -11.052 -1.851 -1.643 1.00 95.50 87 ARG A O 1
ATOM 742 N N . ARG A 1 88 ? -10.482 -1.161 0.428 1.00 95.12 88 ARG A N 1
ATOM 743 C CA . ARG A 1 88 ? -9.060 -0.927 0.143 1.00 95.12 88 ARG A CA 1
ATOM 744 C C . ARG A 1 88 ? -8.320 -2.231 -0.159 1.00 95.12 88 ARG A C 1
ATOM 746 O O . ARG A 1 88 ? -7.584 -2.290 -1.139 1.00 95.12 88 ARG A O 1
ATOM 753 N N . GLY A 1 89 ? -8.592 -3.286 0.609 1.00 94.94 89 GLY A N 1
ATOM 754 C CA . GLY A 1 89 ? -7.977 -4.606 0.476 1.00 94.94 89 GLY A CA 1
ATOM 755 C C . GLY A 1 89 ? -8.101 -5.189 -0.931 1.00 94.94 89 GLY A C 1
ATOM 756 O O . GLY A 1 89 ? -7.144 -5.756 -1.443 1.00 94.94 89 GLY A O 1
ATOM 757 N N . ARG A 1 90 ? -9.220 -4.948 -1.626 1.00 94.50 90 ARG A N 1
ATOM 758 C CA . ARG A 1 90 ? -9.391 -5.371 -3.031 1.00 94.50 90 ARG A CA 1
ATOM 759 C C . ARG A 1 90 ? -8.358 -4.744 -3.969 1.00 94.50 90 ARG A C 1
ATOM 761 O O . ARG A 1 90 ? -7.853 -5.415 -4.873 1.00 94.50 90 ARG A O 1
ATOM 768 N N . PHE A 1 91 ? -8.054 -3.461 -3.773 1.00 93.81 91 PHE A N 1
ATOM 769 C CA . PHE A 1 91 ? -7.025 -2.768 -4.544 1.00 93.81 91 PHE A CA 1
ATOM 770 C C . PHE A 1 91 ? -5.637 -3.225 -4.118 1.00 93.81 91 PHE A C 1
ATOM 772 O O . PHE A 1 91 ? -4.810 -3.495 -4.987 1.00 93.81 91 PHE A O 1
ATOM 779 N N . ASP A 1 92 ? -5.389 -3.353 -2.816 1.00 94.62 92 ASP A N 1
ATOM 780 C CA . ASP A 1 92 ? -4.114 -3.836 -2.284 1.00 94.62 92 ASP A CA 1
ATOM 781 C C . ASP A 1 92 ? -3.778 -5.223 -2.852 1.00 94.62 92 ASP A C 1
ATOM 783 O O . ASP A 1 92 ? -2.689 -5.421 -3.383 1.00 94.62 92 ASP A O 1
ATOM 787 N N . ASP A 1 93 ? -4.736 -6.150 -2.875 1.00 94.50 93 ASP A N 1
ATOM 788 C CA . ASP A 1 93 ? -4.568 -7.488 -3.447 1.00 94.50 93 ASP A CA 1
ATOM 789 C C . ASP A 1 93 ? -4.240 -7.446 -4.943 1.00 94.50 93 ASP A C 1
ATOM 791 O O . ASP A 1 93 ? -3.400 -8.205 -5.434 1.00 94.50 93 ASP A O 1
ATOM 795 N N . ALA A 1 94 ? -4.888 -6.552 -5.695 1.00 95.44 94 ALA A N 1
ATOM 796 C CA . ALA A 1 94 ? -4.587 -6.363 -7.109 1.00 95.44 94 ALA A CA 1
ATOM 797 C C . ALA A 1 94 ? -3.162 -5.824 -7.318 1.00 95.44 94 ALA A C 1
ATOM 799 O O . ALA A 1 94 ? -2.451 -6.318 -8.198 1.00 95.44 94 ALA A O 1
ATOM 800 N N . HIS A 1 95 ? -2.725 -4.862 -6.500 1.00 93.88 95 HIS A N 1
ATOM 801 C CA . HIS A 1 95 ? -1.355 -4.346 -6.524 1.00 93.88 95 HIS A CA 1
ATOM 802 C C . HIS A 1 95 ? -0.348 -5.434 -6.151 1.00 93.88 95 HIS A C 1
ATOM 804 O O . HIS A 1 95 ? 0.605 -5.653 -6.892 1.00 93.88 95 HIS A O 1
ATOM 810 N N . MET A 1 96 ? -0.594 -6.182 -5.075 1.00 95.1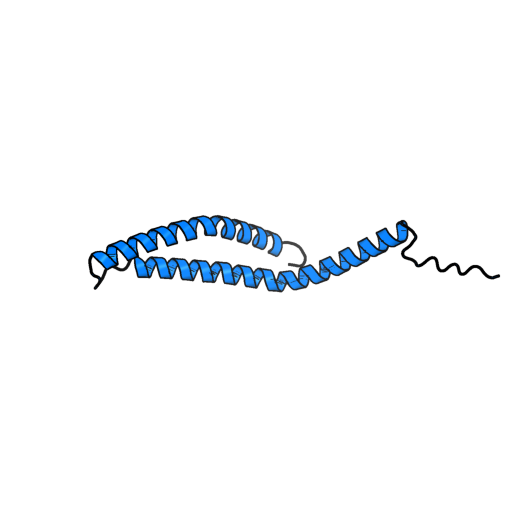9 96 MET A N 1
ATOM 811 C CA . MET A 1 96 ? 0.276 -7.268 -4.625 1.00 95.19 96 MET A CA 1
ATOM 812 C C . MET A 1 96 ? 0.433 -8.355 -5.691 1.00 95.19 96 MET A C 1
ATOM 814 O O . MET A 1 96 ? 1.554 -8.792 -5.951 1.00 95.19 96 MET A O 1
ATOM 818 N N . ARG A 1 97 ? -0.653 -8.746 -6.375 1.00 95.00 97 ARG A N 1
ATOM 819 C CA . ARG A 1 97 ? -0.580 -9.677 -7.515 1.00 95.00 97 ARG A CA 1
ATOM 820 C C . ARG A 1 97 ? 0.289 -9.126 -8.645 1.00 95.00 97 ARG A C 1
ATOM 822 O O . ARG A 1 97 ? 1.134 -9.848 -9.166 1.00 95.00 97 ARG A O 1
ATOM 829 N N . ARG A 1 98 ? 0.116 -7.852 -9.010 1.00 94.00 98 ARG A N 1
ATOM 830 C CA . ARG A 1 98 ? 0.917 -7.205 -10.064 1.00 94.00 98 ARG A CA 1
ATOM 831 C C . ARG A 1 98 ? 2.391 -7.109 -9.682 1.00 94.00 98 ARG A C 1
ATOM 833 O O . ARG A 1 98 ? 3.238 -7.455 -10.496 1.00 94.00 98 ARG A O 1
ATOM 840 N N . PHE A 1 99 ? 2.701 -6.703 -8.452 1.00 93.69 99 PHE A N 1
ATOM 841 C CA . PHE A 1 99 ? 4.075 -6.641 -7.958 1.00 93.69 99 PHE A CA 1
ATOM 842 C C . PHE A 1 99 ? 4.733 -8.015 -7.923 1.00 93.69 99 PHE A C 1
ATOM 844 O O . PHE A 1 99 ? 5.896 -8.132 -8.283 1.00 93.69 99 PHE A O 1
ATOM 851 N N . TRP A 1 100 ? 3.992 -9.065 -7.569 1.00 91.25 100 TRP A N 1
ATOM 852 C CA . TRP A 1 100 ? 4.518 -10.426 -7.598 1.00 91.25 100 TRP A CA 1
ATOM 853 C C . TRP A 1 100 ? 4.842 -10.909 -9.016 1.00 91.25 100 TRP A C 1
ATOM 855 O O . TRP A 1 100 ? 5.854 -11.571 -9.221 1.00 91.25 100 TRP A O 1
ATOM 865 N N . VAL A 1 101 ? 4.013 -10.561 -10.006 1.00 92.38 101 VAL A N 1
ATOM 866 C CA . VAL A 1 101 ? 4.314 -10.841 -11.420 1.00 92.38 101 VAL A CA 1
ATOM 867 C C . VAL A 1 101 ? 5.533 -10.040 -11.888 1.00 92.38 101 VAL A C 1
ATOM 869 O O . VAL A 1 101 ? 6.404 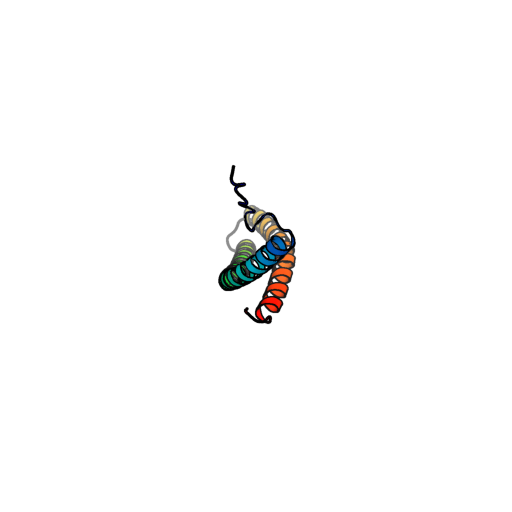-10.589 -12.562 1.00 92.38 101 VAL A O 1
ATOM 872 N N . LEU A 1 102 ? 5.628 -8.763 -11.501 1.00 89.12 102 LEU A N 1
ATOM 873 C CA . LEU A 1 102 ? 6.779 -7.918 -11.827 1.00 89.12 102 LEU A CA 1
ATOM 874 C C . LEU A 1 102 ? 8.070 -8.471 -11.226 1.00 89.12 102 LEU A C 1
ATOM 876 O O . LEU A 1 102 ? 9.013 -8.653 -11.976 1.00 89.12 102 LEU A O 1
ATOM 880 N N . ALA A 1 103 ? 8.080 -8.857 -9.949 1.00 86.56 103 ALA A N 1
ATOM 881 C CA . ALA A 1 103 ? 9.235 -9.449 -9.260 1.00 86.56 103 ALA A CA 1
ATOM 882 C C . ALA A 1 103 ? 9.736 -10.776 -9.868 1.00 86.56 103 ALA A C 1
ATOM 884 O O . ALA A 1 103 ? 10.776 -11.290 -9.476 1.00 86.56 103 ALA A O 1
ATOM 885 N N . LYS A 1 104 ? 8.980 -11.379 -10.792 1.00 87.38 104 LYS A N 1
ATOM 886 C CA . LYS A 1 104 ? 9.389 -12.575 -11.546 1.00 87.38 104 LYS A CA 1
ATOM 887 C C . LYS A 1 104 ? 9.914 -12.262 -12.943 1.00 87.38 104 LYS A C 1
ATOM 889 O O . LYS A 1 104 ? 10.352 -13.167 -13.650 1.00 87.38 104 LYS A O 1
ATOM 894 N N . SER A 1 105 ? 9.795 -11.013 -13.374 1.00 87.75 105 SER A N 1
ATOM 895 C CA . SER A 1 105 ? 10.185 -10.575 -14.707 1.00 87.75 105 SER A CA 1
ATOM 896 C C . SER A 1 105 ? 11.676 -10.216 -14.726 1.00 87.75 105 SER A C 1
ATOM 898 O O . SER A 1 105 ? 12.173 -9.656 -13.752 1.00 87.75 105 SER A O 1
ATOM 900 N N . PRO A 1 106 ? 12.413 -10.481 -15.820 1.00 83.12 106 PRO A N 1
ATOM 901 C CA . PRO A 1 106 ? 13.833 -10.142 -15.898 1.00 83.12 106 PRO A CA 1
ATOM 902 C C . PRO A 1 106 ? 14.095 -8.654 -15.619 1.00 83.12 106 PRO A C 1
ATOM 904 O O . PRO A 1 106 ? 13.545 -7.786 -16.298 1.00 83.12 106 PRO A O 1
ATOM 907 N N . GLY A 1 107 ? 14.965 -8.368 -14.649 1.00 76.56 107 GLY A N 1
ATOM 908 C CA . GLY A 1 107 ? 15.325 -7.004 -14.239 1.00 76.56 107 GLY A CA 1
ATOM 909 C C . GLY A 1 107 ? 14.641 -6.503 -12.961 1.00 76.56 107 GLY A C 1
ATOM 910 O O . GLY A 1 107 ? 15.003 -5.421 -12.495 1.00 76.56 107 GLY A O 1
ATOM 911 N N . PHE A 1 108 ? 13.722 -7.287 -12.395 1.00 74.06 108 PHE A N 1
ATOM 912 C CA . PHE A 1 108 ? 13.040 -7.051 -11.120 1.00 74.06 108 PHE A CA 1
ATOM 913 C C . PHE A 1 108 ? 13.347 -8.147 -10.097 1.00 74.06 108 PHE A C 1
ATOM 915 O O . PHE A 1 108 ? 13.731 -9.259 -10.528 1.00 74.06 108 PHE A O 1
#

Foldseek 3Di:
DDDPPPPPLVPDPVSVVVVVVVVVVVVVLVVLVVCVVVLVVVLVVLVVVLVVLVVLLVVLCDPPPDDPVSNVVSPVVSVVSVVVSVVVVVVSVVSVVVSVVVVPDPSD

Secondary structure (DSSP, 8-state):
--------GGGSHHHHHHHHHHHHHHHHHHHHHHHHHHHHHHHHHHHHHHHHHHHHHHHHT--TT--HHHHHHHHHHHHHHHHHHHHHHHHHHHHHHHHHHHTTSTT-

Organism: NCBI:txid1033014

pLDDT: mean 88.96, std 13.03, range [39.94, 97.38]

Radius of gyration: 26.73 Å; chains: 1; bounding box: 50×46×82 Å